Protein AF-A0A1B1UCB7-F1 (afdb_monomer)

Solvent-accessible surface area (backbone atoms only — not comparable to full-atom values): 8114 Å² total; per-residue (Å²): 142,80,85,85,82,76,78,80,78,78,75,74,74,73,82,76,70,75,75,66,99,58,86,84,46,77,68,60,74,72,51,47,63,68,54,49,53,50,53,39,54,54,37,26,46,51,32,17,47,42,52,49,41,71,72,73,43,76,56,90,93,50,63,65,91,82,49,59,92,55,42,71,58,52,34,54,53,31,50,53,49,32,51,54,48,29,50,50,20,55,76,70,70,36,86,68,61,61,54,69,66,48,20,53,53,43,30,52,54,50,58,62,69,69,54,75,78,80,79,78,78,86,83,79,80,79,80,80,128

Radius of gyration: 27.38 Å; Cα contacts (8 Å, |Δi|>4): 77; chains: 1; bounding box: 122×42×38 Å

Nearest PDB structures (foldseek):
  4bne-assembly1_B  TM=4.075E-01  e=9.641E+00  Gallus gallus
  2x3v-assembly2_C  TM=2.724E-01  e=6.576E+00  Mus musculus

Organism: NCBI:txid1274631

Mean predicted aligned error: 14.45 Å

Foldseek 3Di:
DDDDPDDDDPPPDPPPDPPQPDDQDPVLVPDDLVNLVVQLLVLLLLLLVLVLCVVPPDDPPHDCPPVPPCSVVSNVVSLVVNVVSQSSCVVVVHPGDDSPVSSVVSNVVVVVVPDDDDDDDDDPPPDDD

Structure (mmCIF, N/CA/C/O backbone):
data_AF-A0A1B1UCB7-F1
#
_entry.id   AF-A0A1B1UCB7-F1
#
loop_
_atom_site.group_PDB
_atom_site.id
_atom_site.type_symbol
_atom_site.label_atom_id
_atom_site.label_alt_id
_atom_site.label_comp_id
_atom_site.label_asym_id
_atom_site.label_entity_id
_atom_site.label_seq_id
_atom_site.pdbx_PDB_ins_code
_atom_site.Cartn_x
_atom_site.Cartn_y
_atom_site.Cartn_z
_atom_site.occupancy
_atom_site.B_iso_or_equiv
_atom_site.auth_seq_id
_atom_site.auth_comp_id
_atom_site.auth_asym_id
_atom_site.auth_atom_id
_atom_site.pdbx_PDB_model_num
ATOM 1 N N . MET A 1 1 ? 68.707 -14.192 -18.225 1.00 39.16 1 MET A N 1
ATOM 2 C CA . MET A 1 1 ? 67.456 -14.695 -18.828 1.00 39.16 1 MET A CA 1
ATOM 3 C C . MET A 1 1 ? 66.340 -14.311 -17.869 1.00 39.16 1 MET A C 1
ATOM 5 O O . MET A 1 1 ? 66.199 -14.945 -16.836 1.00 39.16 1 MET A O 1
ATOM 9 N N . ALA A 1 2 ? 65.704 -13.164 -18.107 1.00 37.06 2 ALA A N 1
ATOM 10 C CA . ALA A 1 2 ? 64.751 -12.543 -17.188 1.00 37.06 2 ALA A CA 1
ATOM 11 C C . ALA A 1 2 ? 63.426 -12.323 -17.923 1.00 37.06 2 ALA A C 1
ATOM 13 O O . ALA A 1 2 ? 63.419 -11.866 -19.065 1.00 37.06 2 ALA A O 1
ATOM 14 N N . CYS A 1 3 ? 62.347 -12.746 -17.269 1.00 39.53 3 CYS A N 1
ATOM 15 C CA . CYS A 1 3 ? 60.990 -12.843 -17.783 1.00 39.53 3 CYS A CA 1
ATOM 16 C C . CYS A 1 3 ? 60.401 -11.493 -18.213 1.0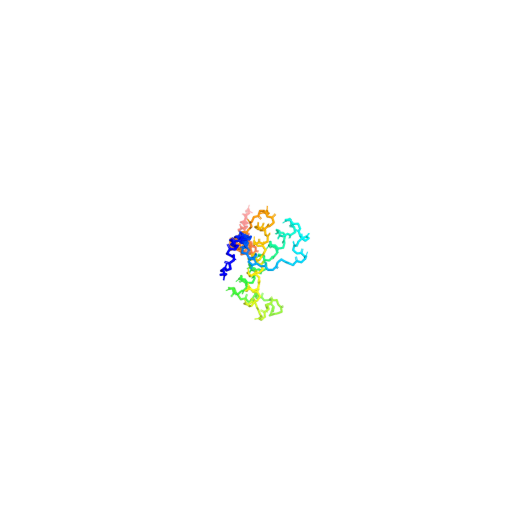0 39.53 3 CYS A C 1
ATOM 18 O O . CYS A 1 3 ? 60.578 -10.476 -17.546 1.00 39.53 3 CYS A O 1
ATOM 20 N N . ALA A 1 4 ? 59.644 -11.530 -19.309 1.00 47.06 4 ALA A N 1
ATOM 21 C CA . ALA A 1 4 ? 58.820 -10.437 -19.796 1.00 47.06 4 ALA A CA 1
ATOM 22 C C . ALA A 1 4 ? 57.688 -10.119 -18.802 1.00 47.06 4 ALA A C 1
ATOM 24 O O . ALA A 1 4 ? 56.834 -10.963 -18.535 1.00 47.06 4 ALA A O 1
ATOM 25 N N . LEU A 1 5 ? 57.659 -8.889 -18.288 1.00 46.66 5 LEU A N 1
ATOM 26 C CA . LEU A 1 5 ? 56.489 -8.318 -17.622 1.00 46.66 5 LEU A CA 1
ATOM 27 C C . LEU A 1 5 ? 55.590 -7.702 -18.700 1.00 46.66 5 LEU A C 1
ATOM 29 O O . LEU A 1 5 ? 55.726 -6.531 -19.051 1.00 46.66 5 LEU A O 1
ATOM 33 N N . ALA A 1 6 ? 54.699 -8.520 -19.2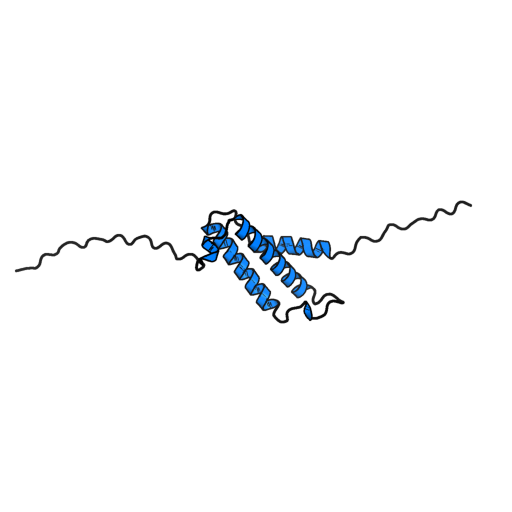60 1.00 51.75 6 ALA A N 1
ATOM 34 C CA . ALA A 1 6 ? 53.561 -8.025 -20.023 1.00 51.75 6 ALA A CA 1
ATOM 35 C C . ALA A 1 6 ? 52.642 -7.260 -19.060 1.00 51.75 6 ALA A C 1
ATOM 37 O O . ALA A 1 6 ? 52.180 -7.809 -18.060 1.00 51.75 6 ALA A O 1
ATOM 38 N N . GLY A 1 7 ? 52.445 -5.971 -19.341 1.00 46.66 7 GLY A N 1
ATOM 39 C CA . GLY A 1 7 ? 51.625 -5.072 -18.539 1.00 46.66 7 GLY A CA 1
ATOM 40 C C . GLY A 1 7 ? 50.196 -5.588 -18.382 1.00 46.66 7 GLY A C 1
ATOM 41 O O . GLY A 1 7 ? 49.564 -6.020 -19.346 1.00 46.66 7 GLY A O 1
ATOM 42 N N . CYS A 1 8 ? 49.701 -5.539 -17.148 1.00 49.47 8 CYS A N 1
ATOM 43 C CA . CYS A 1 8 ? 48.334 -5.881 -16.800 1.00 49.47 8 CYS A CA 1
ATOM 44 C C . CYS A 1 8 ? 47.355 -4.997 -17.583 1.00 49.47 8 CYS A C 1
ATOM 46 O O . CYS A 1 8 ? 47.327 -3.780 -17.408 1.00 49.47 8 CYS A O 1
ATOM 48 N N . VAL A 1 9 ? 46.524 -5.624 -18.414 1.00 47.62 9 VAL A N 1
ATOM 49 C CA . VAL A 1 9 ? 45.287 -5.022 -18.908 1.00 47.62 9 VAL A CA 1
ATOM 50 C C . VAL A 1 9 ? 44.413 -4.756 -17.686 1.00 47.62 9 VAL A C 1
ATOM 52 O O . VAL A 1 9 ? 43.948 -5.689 -17.030 1.00 47.62 9 VAL A O 1
ATOM 55 N N . THR A 1 10 ? 44.211 -3.486 -17.350 1.00 44.91 10 THR A N 1
ATOM 56 C CA . THR A 1 10 ? 43.148 -3.073 -16.441 1.00 44.91 10 THR A CA 1
ATOM 57 C C . THR A 1 10 ? 41.824 -3.359 -17.137 1.00 44.91 10 THR A C 1
ATOM 59 O O . THR A 1 10 ? 41.324 -2.555 -17.921 1.00 44.91 10 THR A O 1
ATOM 62 N N . TYR A 1 11 ? 41.251 -4.533 -16.873 1.00 46.81 11 TYR A N 1
ATOM 63 C CA . TYR A 1 11 ? 39.823 -4.729 -17.068 1.00 46.81 11 TYR A CA 1
ATOM 64 C C . TYR A 1 11 ? 39.131 -3.697 -16.180 1.00 46.81 11 TYR A C 1
ATOM 66 O O . TYR A 1 11 ? 39.153 -3.804 -14.955 1.00 46.81 11 TYR A O 1
ATOM 74 N N . ALA A 1 12 ? 38.588 -2.653 -16.803 1.00 47.66 12 ALA A N 1
ATOM 75 C CA . ALA A 1 12 ? 37.617 -1.797 -16.155 1.00 47.66 12 ALA A CA 1
ATOM 76 C C . ALA A 1 12 ? 36.480 -2.714 -15.704 1.00 47.66 12 ALA A C 1
ATOM 78 O O . ALA A 1 12 ? 35.782 -3.293 -16.539 1.00 47.66 12 ALA A O 1
ATOM 79 N N . SER A 1 13 ? 36.348 -2.911 -14.393 1.00 46.00 13 SER A N 1
ATOM 80 C CA . SER A 1 13 ? 35.167 -3.544 -13.826 1.00 46.00 13 SER A CA 1
ATOM 81 C C . SER A 1 13 ? 33.952 -2.824 -14.412 1.00 46.00 13 SER A C 1
ATOM 83 O O . SER A 1 13 ? 33.896 -1.592 -14.302 1.00 46.00 13 SER A O 1
ATOM 85 N N . PRO A 1 14 ? 32.993 -3.521 -15.049 1.00 49.19 14 PRO A N 1
ATOM 86 C CA . PRO A 1 14 ? 31.715 -2.890 -15.305 1.00 49.19 14 PRO A CA 1
ATOM 87 C C . PRO A 1 14 ? 31.196 -2.418 -13.950 1.00 49.19 14 PRO A C 1
ATOM 89 O O . PRO A 1 14 ? 31.312 -3.131 -12.950 1.00 49.19 14 PRO A O 1
ATOM 92 N N . ILE A 1 15 ? 30.714 -1.181 -13.913 1.00 49.19 15 ILE A N 1
ATOM 93 C CA . ILE A 1 15 ? 29.995 -0.619 -12.777 1.00 49.19 15 ILE A CA 1
ATOM 94 C C . ILE A 1 15 ? 28.899 -1.637 -12.454 1.00 49.19 15 ILE A C 1
ATOM 96 O O . ILE A 1 15 ? 27.948 -1.784 -13.217 1.00 49.19 15 ILE A O 1
ATOM 100 N N . ILE A 1 16 ? 29.096 -2.418 -11.390 1.00 48.47 16 ILE A N 1
ATOM 101 C CA . ILE A 1 16 ? 28.069 -3.305 -10.861 1.00 48.47 16 ILE A CA 1
ATOM 102 C C . ILE A 1 16 ? 27.046 -2.342 -10.283 1.00 48.47 16 ILE A C 1
ATOM 104 O O . ILE A 1 16 ? 27.235 -1.803 -9.192 1.00 48.47 16 ILE A O 1
ATOM 108 N N . GLU A 1 17 ? 26.022 -2.046 -11.080 1.00 56.22 17 GLU A N 1
ATOM 109 C CA . GLU A 1 17 ? 24.805 -1.419 -10.594 1.00 56.22 17 GLU A CA 1
ATOM 110 C C . GLU A 1 17 ? 24.395 -2.194 -9.336 1.00 56.22 17 GLU A C 1
ATOM 112 O O . GLU A 1 17 ? 24.388 -3.434 -9.371 1.00 56.22 17 GLU A O 1
ATOM 117 N N . PRO A 1 18 ? 24.158 -1.517 -8.196 1.00 57.75 18 PRO A N 1
ATOM 118 C CA . PRO A 1 18 ? 23.715 -2.220 -7.007 1.00 57.75 18 PRO A CA 1
ATOM 119 C C . PRO A 1 18 ? 22.486 -3.043 -7.404 1.00 57.75 18 PRO A C 1
ATOM 121 O O . PRO A 1 18 ? 21.618 -2.513 -8.107 1.00 57.75 18 PRO A O 1
ATOM 124 N N . PRO A 1 19 ? 22.423 -4.333 -7.022 1.00 55.44 19 PRO A N 1
ATOM 125 C CA . PRO A 1 19 ? 21.268 -5.150 -7.348 1.00 55.44 19 PRO A CA 1
ATOM 126 C C . PRO A 1 19 ? 20.016 -4.390 -6.904 1.00 55.44 19 PRO A C 1
ATOM 128 O O . PRO A 1 19 ? 20.045 -3.771 -5.830 1.00 55.44 19 PRO A O 1
ATOM 131 N N . PRO A 1 20 ? 18.952 -4.375 -7.727 1.00 54.47 20 PRO A N 1
ATOM 132 C CA . PRO A 1 20 ? 17.738 -3.666 -7.370 1.00 54.47 20 PRO A CA 1
ATOM 133 C C . PRO A 1 20 ? 17.314 -4.111 -5.963 1.00 54.47 20 PRO A C 1
ATOM 135 O O . PRO A 1 20 ? 17.460 -5.291 -5.626 1.00 54.47 20 PRO A O 1
ATOM 138 N N . PRO A 1 21 ? 16.815 -3.191 -5.119 1.00 60.84 21 PRO A N 1
ATOM 139 C CA . PRO A 1 21 ? 16.503 -3.476 -3.716 1.00 60.84 21 PRO A CA 1
ATOM 140 C C . PRO A 1 21 ? 15.445 -4.581 -3.531 1.00 60.84 21 PRO A C 1
ATOM 142 O O . PRO A 1 21 ? 15.209 -5.030 -2.411 1.00 60.84 21 PRO A O 1
ATOM 145 N N . TYR A 1 22 ? 14.841 -5.057 -4.623 1.00 56.38 22 TYR A N 1
ATOM 146 C CA . TYR A 1 22 ? 13.949 -6.202 -4.680 1.00 56.38 22 TYR A CA 1
ATOM 147 C C . TYR A 1 22 ? 14.300 -7.101 -5.880 1.00 56.38 22 TYR A C 1
ATOM 149 O O . TYR A 1 22 ? 14.708 -6.633 -6.945 1.00 56.38 22 TYR A O 1
ATOM 157 N N . ALA A 1 23 ? 14.125 -8.414 -5.711 1.00 62.91 23 ALA A N 1
ATOM 158 C CA . ALA A 1 23 ? 14.241 -9.367 -6.809 1.00 62.91 23 ALA A CA 1
ATOM 159 C C . ALA A 1 23 ? 13.064 -9.157 -7.770 1.00 62.91 23 ALA A C 1
ATOM 161 O O . ALA A 1 23 ? 11.923 -9.445 -7.414 1.00 62.91 23 ALA A O 1
ATOM 162 N N . VAL A 1 24 ? 13.344 -8.639 -8.967 1.00 67.31 24 VAL A N 1
ATOM 163 C CA . VAL A 1 24 ? 12.343 -8.486 -10.027 1.00 67.31 24 VAL A CA 1
ATOM 164 C C . VAL A 1 24 ? 11.863 -9.880 -10.428 1.00 67.31 24 VAL A C 1
ATOM 166 O O . VAL A 1 24 ? 12.655 -10.717 -10.862 1.00 67.31 24 VAL A O 1
ATOM 169 N N . LEU A 1 25 ? 10.572 -10.153 -10.251 1.00 75.62 25 LEU A N 1
ATOM 170 C CA . LEU A 1 25 ? 9.965 -11.400 -10.700 1.00 75.62 25 LEU A CA 1
ATOM 171 C C . LEU A 1 25 ? 9.493 -11.259 -12.158 1.00 75.62 25 LEU A C 1
ATOM 173 O O . LEU A 1 25 ? 9.140 -10.159 -12.583 1.00 75.62 25 LEU A O 1
ATOM 177 N N . PRO A 1 26 ? 9.359 -12.361 -12.921 1.00 76.62 26 PRO A N 1
ATOM 178 C CA . PRO A 1 26 ? 8.835 -12.306 -14.293 1.00 76.62 26 PRO A CA 1
ATOM 179 C C . PRO A 1 26 ? 7.451 -11.641 -14.396 1.00 76.62 26 PRO A C 1
ATOM 181 O O . PRO A 1 26 ? 7.115 -10.998 -15.390 1.00 76.62 26 PRO A O 1
ATOM 184 N N . VAL A 1 27 ? 6.635 -11.760 -13.342 1.00 76.94 27 VAL A N 1
ATOM 185 C CA . VAL A 1 27 ? 5.340 -11.069 -13.262 1.00 76.94 27 VAL A CA 1
ATOM 186 C C . VAL A 1 27 ? 5.515 -9.550 -13.218 1.00 76.9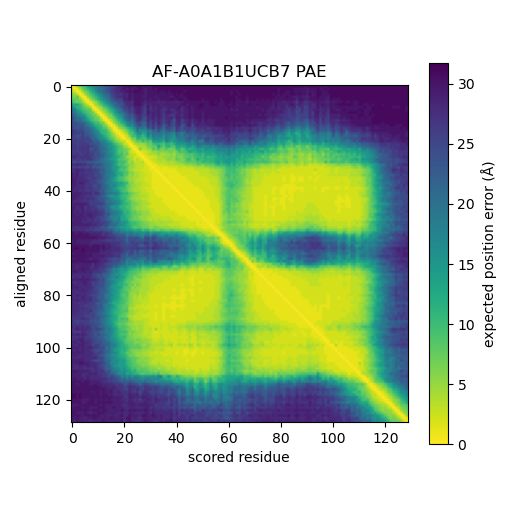4 27 VAL A C 1
ATOM 188 O O . VAL A 1 27 ? 4.773 -8.833 -13.892 1.00 76.94 27 VAL A O 1
ATOM 191 N N . ASP A 1 28 ? 6.533 -9.064 -12.507 1.00 78.25 28 ASP A N 1
ATOM 192 C CA . ASP A 1 28 ? 6.810 -7.642 -12.355 1.00 78.25 28 ASP A CA 1
ATOM 193 C C . ASP A 1 28 ? 7.231 -7.037 -13.685 1.00 78.25 28 ASP A C 1
ATOM 195 O O . ASP A 1 28 ? 6.790 -5.937 -13.997 1.00 78.25 28 ASP A O 1
ATOM 199 N N . GLU A 1 29 ? 7.994 -7.761 -14.511 1.00 79.00 29 GLU A N 1
ATOM 200 C CA . GLU A 1 29 ? 8.392 -7.337 -15.861 1.00 79.00 29 GLU A CA 1
ATOM 201 C C . GLU A 1 29 ? 7.180 -7.115 -16.773 1.00 79.00 29 GLU A C 1
ATOM 203 O O . GLU A 1 29 ? 7.104 -6.103 -17.473 1.00 79.00 29 GLU A O 1
ATOM 208 N N . SER A 1 30 ? 6.182 -7.997 -16.692 1.00 85.38 30 SER A N 1
ATOM 209 C CA . SER A 1 30 ? 4.960 -7.920 -17.502 1.00 8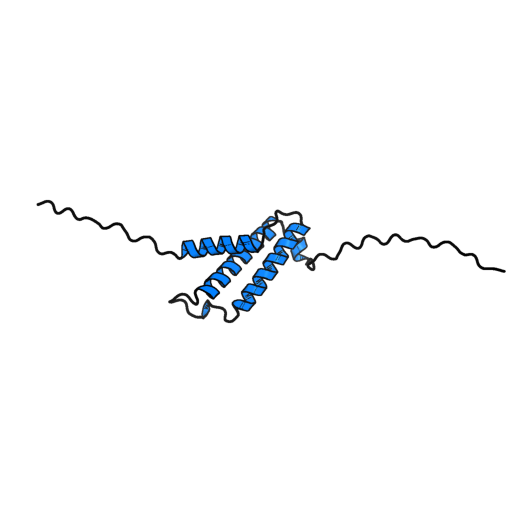5.38 30 SER A CA 1
ATOM 210 C C . SER A 1 30 ? 3.932 -6.883 -17.016 1.00 85.38 30 SER A C 1
ATOM 212 O O . SER A 1 30 ? 3.035 -6.497 -17.768 1.00 85.38 30 SER A O 1
ATOM 214 N N . MET A 1 31 ? 4.042 -6.394 -15.774 1.00 87.56 31 MET A N 1
ATOM 215 C CA . MET A 1 31 ? 3.080 -5.432 -15.224 1.00 87.56 31 MET A CA 1
ATOM 216 C C . MET A 1 31 ? 3.205 -4.036 -15.855 1.00 87.56 31 MET A C 1
ATOM 218 O O . MET A 1 31 ? 4.272 -3.422 -15.868 1.00 87.56 31 MET A O 1
ATOM 222 N N . SER A 1 32 ? 2.085 -3.471 -16.308 1.00 93.62 32 SER A N 1
ATOM 223 C CA . SER A 1 32 ? 2.021 -2.070 -16.748 1.00 93.62 32 SER A CA 1
ATOM 224 C C . SER A 1 32 ? 2.037 -1.098 -15.560 1.00 93.62 32 SER A C 1
ATOM 226 O O . SER A 1 32 ? 1.599 -1.452 -14.464 1.00 93.62 32 SER A O 1
ATOM 228 N N . CYS A 1 33 ? 2.448 0.161 -15.773 1.00 93.44 33 CYS A N 1
ATOM 229 C CA . CYS A 1 33 ? 2.383 1.200 -14.732 1.00 93.44 33 CYS A CA 1
ATOM 230 C C . CYS A 1 33 ? 0.976 1.349 -14.128 1.00 93.44 33 CYS A C 1
ATOM 232 O O . CYS A 1 33 ? 0.834 1.526 -12.919 1.00 93.44 33 CYS A O 1
ATOM 234 N N . ASN A 1 34 ? -0.071 1.206 -14.947 1.00 94.75 34 ASN A N 1
ATOM 235 C CA . ASN A 1 34 ? -1.457 1.221 -14.477 1.00 94.75 34 ASN A CA 1
ATOM 236 C C . ASN A 1 34 ? -1.770 0.024 -13.571 1.00 94.75 34 ASN A C 1
ATOM 238 O O . ASN A 1 34 ? -2.433 0.191 -12.548 1.00 94.75 34 ASN A O 1
ATOM 242 N N . GLY A 1 35 ? -1.270 -1.166 -13.916 1.00 93.00 35 GLY A N 1
ATOM 243 C CA . GLY A 1 35 ? -1.390 -2.357 -13.077 1.00 93.00 35 GLY A CA 1
ATOM 244 C C . GLY A 1 35 ? -0.696 -2.175 -11.729 1.00 93.00 35 GLY A C 1
ATOM 245 O O . GLY A 1 35 ? -1.279 -2.477 -10.691 1.00 93.00 35 GLY A O 1
ATOM 246 N N . ILE A 1 36 ? 0.512 -1.607 -11.727 1.00 92.88 36 ILE A N 1
ATOM 247 C CA . ILE A 1 36 ? 1.284 -1.367 -10.498 1.00 92.88 36 ILE A CA 1
ATOM 248 C C . ILE A 1 36 ? 0.569 -0.344 -9.615 1.00 92.88 36 ILE A C 1
ATOM 250 O O . ILE A 1 36 ? 0.373 -0.586 -8.426 1.00 92.88 36 ILE A O 1
ATOM 254 N N . ALA A 1 37 ? 0.094 0.762 -10.195 1.00 94.44 37 ALA A N 1
ATOM 255 C CA . ALA A 1 37 ? -0.682 1.768 -9.474 1.00 94.44 37 ALA A CA 1
ATOM 256 C C . ALA A 1 37 ? -1.996 1.202 -8.902 1.00 94.44 37 ALA A C 1
ATOM 258 O O . ALA A 1 37 ? -2.386 1.544 -7.784 1.00 94.44 37 ALA A O 1
ATOM 259 N N . ALA A 1 38 ? -2.680 0.316 -9.632 1.00 93.88 38 ALA A N 1
ATOM 260 C CA . ALA A 1 38 ? -3.884 -0.351 -9.141 1.00 93.88 38 ALA A CA 1
ATOM 261 C C . ALA A 1 38 ? -3.577 -1.284 -7.956 1.00 93.88 38 ALA A C 1
ATOM 263 O O . ALA A 1 38 ? -4.246 -1.194 -6.922 1.00 93.88 38 ALA A O 1
ATOM 264 N N . SER A 1 39 ? -2.536 -2.116 -8.066 1.00 92.56 39 SER A N 1
ATOM 265 C CA . SER A 1 39 ? -2.077 -2.993 -6.980 1.00 92.56 39 SER A CA 1
ATOM 266 C C . SER A 1 39 ? -1.638 -2.202 -5.749 1.00 92.56 39 SER A C 1
ATOM 268 O O . SER A 1 39 ? -1.949 -2.589 -4.620 1.00 92.56 39 SER A O 1
ATOM 270 N N . PHE A 1 40 ? -0.981 -1.059 -5.951 1.00 95.44 40 PHE A N 1
ATOM 271 C CA . PHE A 1 40 ? -0.577 -0.165 -4.871 1.00 95.44 40 PHE A CA 1
ATOM 272 C C . PHE A 1 40 ? -1.797 0.379 -4.123 1.00 95.44 40 PHE A C 1
ATOM 274 O O . PHE A 1 40 ? -1.901 0.221 -2.910 1.00 95.44 40 PHE A O 1
ATOM 281 N N . ARG A 1 41 ? -2.781 0.942 -4.837 1.00 94.31 41 ARG A N 1
ATOM 282 C CA . ARG A 1 41 ? -4.016 1.475 -4.225 1.00 94.31 41 ARG A CA 1
ATOM 283 C C . ARG A 1 41 ? -4.812 0.400 -3.487 1.00 94.31 41 ARG A C 1
ATOM 285 O O . ARG A 1 41 ? -5.387 0.674 -2.436 1.00 94.31 41 ARG A O 1
ATOM 292 N N . TYR A 1 42 ? -4.853 -0.819 -4.024 1.00 93.12 42 TYR A N 1
ATOM 293 C CA . TYR A 1 42 ? -5.486 -1.952 -3.353 1.00 93.12 42 TYR A CA 1
ATOM 294 C C . TYR A 1 42 ? -4.794 -2.282 -2.022 1.00 93.12 42 TYR A C 1
ATOM 296 O O . TYR A 1 42 ? -5.460 -2.407 -0.993 1.00 93.12 42 TYR A O 1
ATOM 304 N N . SER A 1 43 ? -3.462 -2.358 -2.037 1.00 92.31 43 SER A N 1
ATOM 305 C CA . SER A 1 43 ? -2.648 -2.643 -0.849 1.00 92.31 43 SER A CA 1
ATOM 306 C C . SER A 1 43 ? -2.774 -1.519 0.189 1.00 92.31 43 SER A C 1
ATOM 308 O O . SER A 1 43 ? -2.994 -1.785 1.368 1.00 92.31 43 SER A O 1
ATOM 310 N N . ALA A 1 44 ? -2.790 -0.254 -0.249 1.00 93.88 44 ALA A N 1
ATOM 311 C CA . ALA A 1 44 ? -2.968 0.911 0.620 1.00 93.88 44 ALA A CA 1
ATOM 312 C C . ALA A 1 44 ? -4.324 0.891 1.341 1.00 93.88 44 ALA A C 1
ATOM 314 O O . ALA A 1 44 ? -4.387 1.088 2.553 1.00 93.88 44 ALA A O 1
ATOM 315 N N . ARG A 1 45 ? -5.409 0.556 0.630 1.00 90.50 45 ARG A N 1
ATOM 316 C CA . ARG A 1 45 ? -6.741 0.361 1.230 1.00 90.50 45 ARG A CA 1
ATOM 317 C C . ARG A 1 45 ? -6.762 -0.755 2.260 1.00 90.50 45 ARG A C 1
ATOM 319 O O . ARG A 1 45 ? -7.425 -0.633 3.289 1.00 90.50 45 ARG A O 1
ATOM 326 N N . ARG A 1 46 ? -6.075 -1.862 1.973 1.00 89.88 46 ARG A N 1
ATOM 327 C CA . ARG A 1 46 ? -6.002 -3.013 2.875 1.00 89.88 46 ARG A CA 1
ATOM 328 C C . ARG A 1 46 ? -5.209 -2.673 4.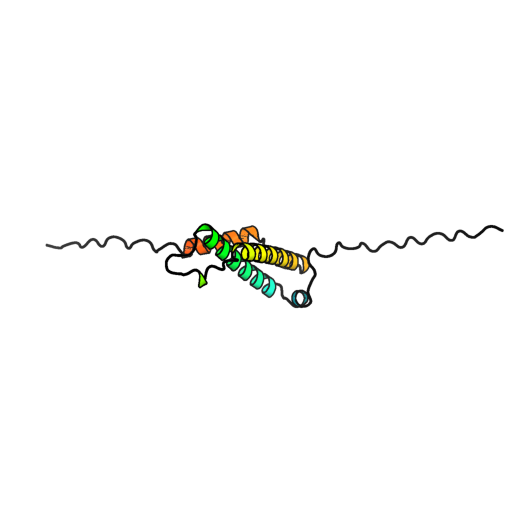135 1.00 89.88 46 ARG A C 1
ATOM 330 O O . ARG A 1 46 ? -5.694 -2.961 5.226 1.00 89.88 46 ARG A O 1
ATOM 337 N N . ALA A 1 47 ? -4.068 -2.001 3.997 1.00 91.19 47 ALA A N 1
ATOM 338 C CA . ALA A 1 47 ? -3.273 -1.498 5.114 1.00 91.19 47 ALA A CA 1
ATOM 339 C C . ALA A 1 47 ? -4.061 -0.490 5.966 1.00 91.19 47 ALA A C 1
ATOM 341 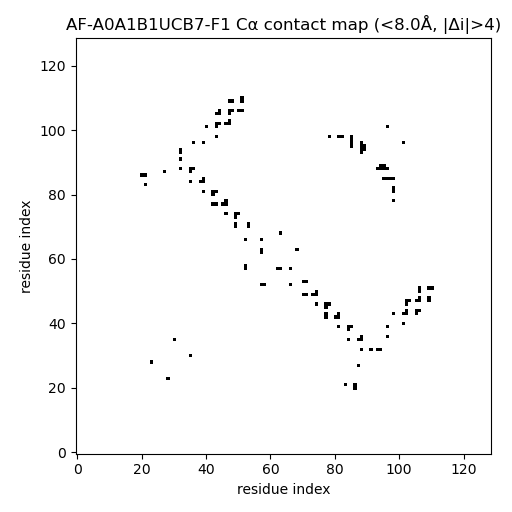O O . ALA A 1 47 ? -4.178 -0.682 7.171 1.00 91.19 47 ALA A O 1
ATOM 342 N N . ALA A 1 48 ? -4.691 0.513 5.346 1.00 90.50 48 ALA A N 1
ATOM 34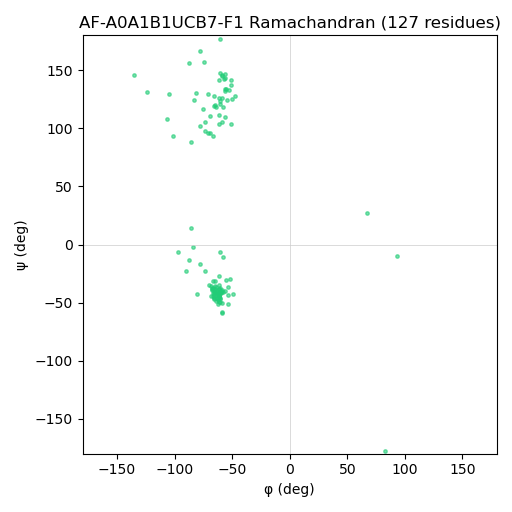3 C CA . ALA A 1 48 ? -5.509 1.513 6.037 1.00 90.50 48 ALA A CA 1
ATOM 344 C C . ALA A 1 48 ? -6.661 0.879 6.822 1.00 90.50 48 ALA A C 1
ATOM 346 O O . ALA A 1 48 ? -6.947 1.256 7.958 1.00 90.50 48 ALA A O 1
ATOM 347 N N . ARG A 1 49 ? -7.300 -0.134 6.225 1.00 86.44 49 ARG A N 1
ATOM 348 C CA . ARG A 1 49 ? -8.310 -0.942 6.894 1.00 86.44 49 ARG A CA 1
ATOM 349 C C . ARG A 1 49 ? -7.705 -1.609 8.128 1.00 86.44 49 ARG A C 1
ATOM 351 O O . ARG A 1 49 ? -8.198 -1.369 9.221 1.00 86.44 49 ARG A O 1
ATOM 358 N N . LEU A 1 50 ? -6.647 -2.403 7.970 1.00 87.56 50 LEU A N 1
ATOM 359 C CA . LEU A 1 50 ? -5.989 -3.100 9.082 1.00 87.56 50 LEU A CA 1
ATOM 360 C C . LEU A 1 50 ? -5.583 -2.137 10.210 1.00 87.56 50 LEU A C 1
ATOM 362 O O . LEU A 1 50 ? -5.860 -2.436 11.366 1.00 87.56 50 LEU A O 1
ATOM 366 N N . GLU A 1 51 ? -5.015 -0.969 9.892 1.00 88.00 51 GLU A N 1
ATOM 367 C CA . GLU A 1 51 ? -4.679 0.064 10.884 1.00 88.00 51 GLU A CA 1
ATOM 368 C C . GLU A 1 51 ? -5.901 0.577 11.643 1.00 88.00 51 GLU A C 1
ATOM 370 O O . GLU A 1 51 ? -5.875 0.663 12.869 1.00 88.00 51 GLU A O 1
ATOM 375 N N . TYR A 1 52 ? -6.980 0.894 10.926 1.00 83.81 52 TYR A N 1
ATOM 376 C CA . TYR A 1 52 ? -8.215 1.369 11.535 1.00 83.81 52 TYR A CA 1
ATOM 377 C C . TYR A 1 52 ? -8.805 0.334 12.500 1.00 83.81 52 TYR A C 1
ATOM 379 O O . TYR A 1 52 ? -9.143 0.670 13.633 1.00 83.81 52 TYR A O 1
ATOM 387 N N . TRP A 1 53 ? -8.876 -0.937 12.099 1.00 78.06 53 TRP A N 1
ATOM 388 C CA . TRP A 1 53 ? -9.409 -1.997 12.964 1.00 78.06 53 TRP A CA 1
ATOM 389 C C . TRP A 1 53 ? -8.498 -2.320 14.144 1.00 78.06 53 TRP A C 1
ATOM 391 O O . TRP A 1 53 ? -9.004 -2.608 15.222 1.00 78.06 53 TRP A O 1
ATOM 401 N N . LEU A 1 54 ? -7.175 -2.256 13.972 1.00 83.12 54 LEU A N 1
ATOM 402 C CA . LEU A 1 54 ? -6.232 -2.406 15.084 1.00 83.12 54 LEU A CA 1
ATOM 403 C C . LEU A 1 54 ? -6.369 -1.262 16.101 1.00 83.12 54 LEU A C 1
ATOM 405 O O . LEU A 1 54 ? -6.152 -1.483 17.288 1.00 83.12 54 LEU A O 1
ATOM 409 N N . ALA A 1 55 ? -6.746 -0.060 15.653 1.00 83.75 55 ALA A N 1
ATOM 410 C CA . ALA A 1 55 ? -6.962 1.095 16.521 1.00 83.75 55 ALA A CA 1
ATOM 411 C C . ALA A 1 55 ? -8.335 1.090 17.221 1.00 83.75 55 ALA A C 1
ATOM 413 O O . ALA A 1 55 ? -8.421 1.428 18.398 1.00 83.75 55 ALA A O 1
ATOM 414 N N . VAL A 1 56 ? -9.408 0.735 16.507 1.00 77.81 56 VAL A N 1
ATOM 415 C CA . VAL A 1 56 ? -10.797 0.794 17.009 1.00 77.81 56 VAL A CA 1
ATOM 416 C C . VAL A 1 56 ? -11.236 -0.513 17.680 1.00 77.81 56 VAL A C 1
ATOM 418 O O . VAL A 1 56 ? -12.138 -0.509 18.516 1.00 77.81 56 VAL A O 1
ATOM 421 N N . GLY A 1 57 ? -10.591 -1.631 17.348 1.00 69.56 57 GLY A N 1
ATOM 422 C CA . GLY A 1 57 ? -11.037 -2.972 17.712 1.00 69.56 57 GLY A CA 1
ATOM 423 C C . GLY A 1 57 ? -12.112 -3.516 16.757 1.00 69.56 57 GLY A C 1
ATOM 424 O O . GLY A 1 57 ? -12.461 -2.876 15.759 1.00 69.56 57 GLY A O 1
ATOM 425 N N . PRO A 1 58 ? -12.639 -4.727 17.012 1.00 64.56 58 PRO A N 1
ATOM 426 C CA . PRO A 1 58 ? -13.719 -5.295 16.209 1.00 64.56 58 PRO A CA 1
ATOM 427 C C . PRO A 1 58 ? -14.977 -4.411 16.297 1.00 64.56 58 PRO A C 1
ATOM 429 O O . PRO A 1 58 ? -15.459 -4.116 17.389 1.00 64.56 58 PRO A O 1
ATOM 432 N N . LEU A 1 59 ? -15.519 -3.984 15.149 1.00 58.91 59 LEU A N 1
ATOM 433 C CA . LEU A 1 59 ? -16.796 -3.258 15.081 1.00 58.91 59 LEU A CA 1
ATOM 434 C C . LEU A 1 59 ? -17.900 -4.085 15.751 1.00 58.91 59 LEU A C 1
ATOM 436 O O . LEU A 1 59 ? -18.073 -5.266 15.446 1.00 58.91 59 LEU A O 1
ATOM 440 N N . ALA A 1 60 ? -18.686 -3.443 16.617 1.00 52.69 60 ALA A N 1
ATOM 441 C CA . ALA A 1 60 ? -19.828 -4.074 17.267 1.00 52.69 60 ALA A CA 1
ATOM 442 C C . ALA A 1 60 ? -20.780 -4.682 16.216 1.00 52.69 60 ALA A C 1
ATOM 444 O O . ALA A 1 60 ? -21.228 -3.996 15.298 1.00 52.69 60 ALA A O 1
ATOM 445 N N . GLY A 1 61 ? -21.059 -5.983 16.337 1.00 56.19 61 GLY A N 1
ATOM 446 C CA . GLY A 1 61 ? -21.916 -6.736 15.411 1.00 56.19 61 GLY A CA 1
ATOM 447 C C . GLY A 1 61 ? -21.186 -7.445 14.263 1.00 56.19 61 GLY A C 1
ATOM 448 O O . GLY A 1 61 ? -21.787 -8.287 13.602 1.00 56.19 61 GLY A O 1
ATOM 449 N N . TYR A 1 62 ? -19.894 -7.184 14.055 1.00 53.03 62 TYR A N 1
ATOM 450 C CA . TYR A 1 62 ? -19.044 -7.976 13.167 1.00 53.03 62 TYR A CA 1
ATOM 451 C C . TYR A 1 62 ? -18.108 -8.821 14.035 1.00 53.03 62 TYR A C 1
ATOM 453 O O . TYR A 1 62 ? -17.216 -8.294 14.692 1.00 53.03 62 TYR A O 1
ATOM 461 N N . GLY A 1 63 ? -18.344 -10.135 14.086 1.00 51.78 63 GLY A N 1
ATOM 462 C CA . GLY A 1 63 ? -17.524 -11.055 14.877 1.00 51.78 63 GLY A CA 1
ATOM 463 C C . GLY A 1 63 ? -16.048 -11.082 14.454 1.00 51.78 63 GLY A C 1
ATOM 464 O O . GLY A 1 63 ? -15.644 -10.482 13.453 1.00 51.78 63 GLY A O 1
ATOM 465 N N . TYR A 1 64 ? -15.243 -11.859 15.186 1.00 52.34 64 TYR A N 1
ATOM 466 C CA . TYR A 1 64 ? -13.823 -12.089 14.882 1.00 52.34 64 TYR A CA 1
ATOM 467 C C . TYR A 1 64 ? -13.570 -12.680 13.482 1.00 52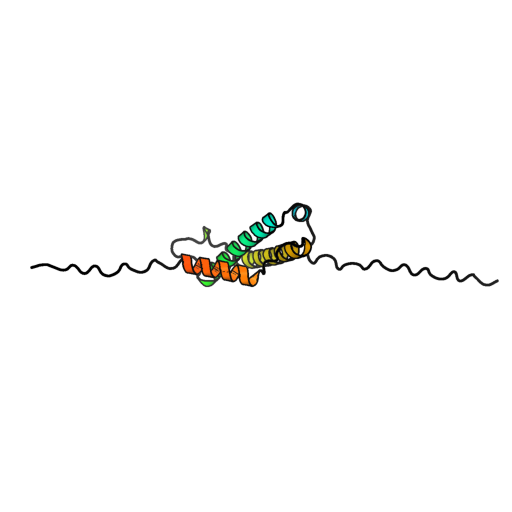.34 64 TYR A C 1
ATOM 469 O O . TYR A 1 64 ? -12.442 -12.668 13.014 1.00 52.34 64 TYR A O 1
ATOM 477 N N . GLU A 1 65 ? -14.598 -13.133 12.760 1.00 54.38 65 GLU A N 1
ATOM 478 C CA . GLU A 1 65 ? -14.472 -13.661 11.395 1.00 54.38 65 GLU A CA 1
ATOM 479 C C . GLU A 1 65 ? -13.926 -12.640 10.377 1.00 54.38 65 GLU A C 1
ATOM 481 O O . GLU A 1 65 ? -13.290 -13.026 9.399 1.00 54.38 65 GLU A O 1
ATOM 486 N N . ARG A 1 66 ? -14.125 -11.330 10.604 1.00 55.94 66 ARG A N 1
ATOM 487 C CA . ARG A 1 66 ? -13.499 -10.256 9.797 1.00 55.94 66 ARG A CA 1
ATOM 488 C C . ARG A 1 66 ? -12.239 -9.665 10.418 1.00 55.94 66 ARG A C 1
ATOM 490 O O . ARG A 1 66 ? -11.582 -8.852 9.767 1.00 55.94 66 ARG A O 1
ATOM 497 N N . TYR A 1 67 ? -11.910 -10.053 11.646 1.00 61.56 67 TYR A N 1
ATOM 498 C CA . TYR A 1 67 ? -10.706 -9.629 12.340 1.00 61.56 67 TYR A CA 1
ATOM 499 C C . TYR A 1 67 ? -9.686 -10.764 12.250 1.00 61.56 67 TYR A C 1
ATOM 501 O O . TYR A 1 67 ? -9.729 -11.687 13.064 1.00 61.56 67 TYR A O 1
ATOM 509 N N . PRO A 1 68 ? -8.781 -10.762 11.254 1.00 63.25 68 PRO A N 1
ATOM 510 C CA . PRO A 1 68 ? -7.766 -11.795 11.215 1.00 63.25 68 PRO A CA 1
ATOM 511 C C . PRO A 1 68 ? -6.964 -11.716 12.514 1.00 63.25 68 PRO A C 1
ATOM 513 O O . PRO A 1 68 ? -6.439 -10.658 12.849 1.00 63.25 68 PRO A O 1
ATOM 516 N N . LEU A 1 69 ? -6.858 -12.829 13.244 1.00 66.88 69 LEU A N 1
ATOM 517 C CA . LEU A 1 69 ? -5.986 -12.932 14.424 1.00 66.88 69 LEU A CA 1
ATOM 518 C C . LEU A 1 69 ? -4.551 -12.484 14.087 1.00 66.88 69 LEU A C 1
ATOM 520 O O . LEU A 1 69 ? -3.866 -11.881 14.907 1.00 66.88 69 LEU A O 1
ATOM 524 N N . ASP A 1 70 ? -4.161 -12.673 12.824 1.00 78.75 70 ASP A N 1
ATOM 525 C CA . ASP A 1 70 ? -2.885 -12.253 12.253 1.00 78.75 70 ASP A CA 1
ATOM 526 C C . ASP A 1 70 ? -2.866 -10.799 11.736 1.00 78.75 70 ASP A C 1
ATOM 528 O O . ASP A 1 70 ? -1.952 -10.435 10.998 1.00 78.75 70 ASP A O 1
ATOM 532 N N . ALA A 1 71 ? -3.844 -9.946 12.070 1.00 80.62 71 ALA A N 1
ATOM 533 C CA . ALA A 1 71 ? -3.932 -8.563 11.579 1.00 80.62 71 ALA A CA 1
ATOM 534 C C . ALA A 1 71 ? -2.622 -7.758 11.723 1.00 80.62 71 ALA A C 1
ATOM 536 O O . ALA A 1 71 ? -2.246 -7.098 10.750 1.00 80.62 71 ALA A O 1
ATOM 537 N N . PRO A 1 72 ? -1.871 -7.834 12.845 1.00 86.38 72 PRO A N 1
ATOM 538 C CA . PRO A 1 72 ? -0.583 -7.147 12.961 1.00 86.38 72 PRO A CA 1
ATOM 539 C C . PRO A 1 72 ? 0.447 -7.637 11.937 1.00 86.38 72 PRO A C 1
ATOM 541 O O . PRO A 1 72 ? 1.138 -6.835 11.311 1.00 86.38 72 PRO A O 1
ATOM 544 N N . LYS A 1 73 ? 0.521 -8.956 11.721 1.00 88.06 73 LYS A N 1
ATOM 545 C CA . LYS A 1 73 ? 1.419 -9.557 10.729 1.00 88.06 73 LYS A CA 1
ATOM 546 C C . LYS A 1 73 ? 1.008 -9.157 9.314 1.00 88.06 73 LYS A C 1
ATOM 548 O O . LYS A 1 73 ? 1.845 -8.717 8.536 1.00 88.06 73 LYS A O 1
ATOM 553 N N . GLN A 1 74 ? -0.285 -9.224 9.010 1.00 86.88 74 GLN A N 1
ATOM 554 C CA . GLN A 1 74 ? -0.813 -8.817 7.710 1.00 86.88 74 GLN A CA 1
ATOM 555 C C . GLN A 1 74 ? -0.560 -7.335 7.423 1.00 86.88 74 GLN A C 1
ATOM 557 O O . GLN A 1 74 ? -0.307 -6.986 6.277 1.00 86.88 74 GLN A O 1
ATOM 562 N N . LEU A 1 75 ? -0.591 -6.466 8.439 1.00 90.19 75 LEU A N 1
ATOM 563 C CA . LEU A 1 75 ? -0.254 -5.054 8.266 1.00 90.19 75 LEU A CA 1
ATOM 564 C C . LEU A 1 75 ? 1.224 -4.868 7.898 1.00 90.19 75 LEU A C 1
ATOM 566 O O . LEU A 1 75 ? 1.535 -4.080 7.007 1.00 90.19 75 LEU A O 1
ATOM 570 N N . ILE A 1 76 ? 2.131 -5.600 8.550 1.00 90.50 76 ILE A N 1
ATOM 571 C CA . ILE A 1 76 ? 3.564 -5.585 8.214 1.00 90.50 76 ILE A CA 1
ATOM 572 C C . ILE A 1 76 ? 3.778 -6.069 6.776 1.00 90.50 76 ILE A C 1
ATOM 574 O O . ILE A 1 76 ? 4.508 -5.433 6.017 1.00 90.50 76 ILE A O 1
ATOM 578 N N . ASP A 1 77 ? 3.117 -7.160 6.392 1.00 89.81 77 ASP A N 1
ATOM 579 C CA . ASP A 1 77 ? 3.220 -7.726 5.048 1.00 89.81 77 ASP A CA 1
ATOM 580 C C . ASP A 1 77 ? 2.678 -6.759 3.979 1.00 89.81 77 ASP A C 1
ATOM 582 O O . ASP A 1 77 ? 3.300 -6.588 2.930 1.00 89.81 77 ASP A O 1
ATOM 586 N N . GLU A 1 78 ? 1.570 -6.058 4.249 1.00 91.31 78 GLU A N 1
ATOM 587 C CA . GLU A 1 78 ? 1.035 -5.034 3.340 1.00 91.31 78 GLU A CA 1
ATOM 588 C C . GLU A 1 78 ? 1.948 -3.811 3.219 1.00 91.31 78 GLU A C 1
ATOM 590 O O . GLU A 1 78 ? 2.124 -3.290 2.119 1.00 91.31 78 GLU A O 1
ATOM 595 N N . ARG A 1 79 ? 2.576 -3.367 4.313 1.00 91.69 79 ARG A N 1
ATOM 596 C CA . ARG A 1 79 ? 3.556 -2.271 4.259 1.00 91.69 79 ARG A CA 1
ATOM 597 C C . ARG A 1 79 ? 4.765 -2.647 3.405 1.00 91.69 79 ARG A C 1
ATOM 599 O O . ARG A 1 79 ? 5.114 -1.901 2.500 1.00 91.69 79 ARG A O 1
ATOM 606 N N . ARG A 1 80 ? 5.313 -3.851 3.596 1.00 90.69 80 ARG A N 1
ATOM 607 C CA . ARG A 1 80 ? 6.395 -4.378 2.746 1.00 90.69 80 ARG A CA 1
ATOM 608 C C . ARG A 1 80 ? 5.987 -4.470 1.278 1.00 90.69 80 ARG A C 1
ATOM 610 O O . ARG A 1 80 ? 6.787 -4.175 0.397 1.00 90.69 80 ARG A O 1
ATOM 617 N N . ARG A 1 81 ? 4.742 -4.871 1.002 1.00 90.31 81 ARG A N 1
ATOM 618 C CA . ARG A 1 81 ? 4.201 -4.895 -0.362 1.00 90.31 81 ARG A CA 1
ATOM 619 C C . ARG A 1 81 ? 4.117 -3.491 -0.963 1.00 90.31 81 ARG A C 1
ATOM 621 O O . ARG A 1 81 ? 4.429 -3.336 -2.138 1.00 90.31 81 ARG A O 1
ATOM 628 N N . LEU A 1 82 ? 3.695 -2.487 -0.197 1.00 93.62 82 LEU A N 1
ATOM 629 C CA . LEU A 1 82 ? 3.658 -1.099 -0.664 1.00 93.62 82 LEU A CA 1
ATOM 630 C C . LEU A 1 82 ? 5.056 -0.574 -0.990 1.00 93.62 82 LEU A C 1
ATOM 632 O O . LEU A 1 82 ? 5.224 0.027 -2.049 1.00 93.62 82 LEU A O 1
ATOM 636 N N . ASP A 1 83 ? 6.040 -0.857 -0.136 1.00 92.06 83 ASP A N 1
ATOM 637 C CA . ASP A 1 83 ? 7.438 -0.491 -0.380 1.00 92.06 83 ASP A CA 1
ATOM 638 C C . ASP A 1 83 ? 7.935 -1.129 -1.687 1.00 92.06 83 ASP A C 1
ATOM 640 O O . ASP A 1 83 ? 8.373 -0.420 -2.594 1.00 92.06 83 ASP A O 1
ATOM 644 N N . ALA A 1 84 ? 7.728 -2.439 -1.858 1.00 90.00 84 ALA A N 1
ATOM 645 C CA . ALA A 1 84 ? 8.110 -3.157 -3.074 1.00 90.00 84 ALA A CA 1
ATOM 646 C C . ALA A 1 84 ? 7.420 -2.613 -4.340 1.00 90.00 84 ALA A C 1
ATOM 648 O O . ALA A 1 84 ? 8.047 -2.476 -5.388 1.00 90.00 84 ALA A O 1
ATOM 649 N N . LEU A 1 85 ? 6.130 -2.268 -4.261 1.00 91.50 85 LEU A N 1
ATOM 650 C CA . LEU A 1 85 ? 5.405 -1.674 -5.387 1.00 91.50 85 LEU A CA 1
ATOM 651 C C . LEU A 1 85 ? 5.897 -0.257 -5.703 1.00 91.50 85 LEU A C 1
ATOM 653 O O . LEU A 1 85 ? 5.939 0.112 -6.876 1.00 91.50 85 LEU A O 1
ATOM 657 N N . SER A 1 86 ? 6.278 0.527 -4.692 1.00 92.31 86 SER A N 1
ATOM 658 C CA . SER A 1 86 ? 6.857 1.861 -4.888 1.00 92.31 86 SER A CA 1
ATOM 659 C C . SER A 1 86 ? 8.235 1.785 -5.554 1.00 92.31 86 SER A C 1
ATOM 661 O O . SER A 1 86 ? 8.519 2.543 -6.484 1.00 92.31 86 SER A O 1
ATOM 663 N N . ASP A 1 87 ? 9.054 0.804 -5.174 1.00 90.50 87 ASP A N 1
ATOM 664 C CA . ASP A 1 87 ? 10.342 0.554 -5.814 1.00 90.50 87 ASP A CA 1
ATOM 665 C C . ASP A 1 87 ? 10.166 0.048 -7.248 1.00 90.50 87 ASP A C 1
ATOM 667 O O . ASP A 1 87 ? 10.876 0.498 -8.147 1.00 90.50 87 ASP A O 1
ATOM 671 N N . LEU A 1 88 ? 9.155 -0.786 -7.506 1.00 89.44 88 LEU A N 1
ATOM 672 C CA . LEU A 1 88 ? 8.808 -1.209 -8.862 1.00 89.44 88 LEU A CA 1
ATOM 673 C C . LEU A 1 88 ? 8.348 -0.042 -9.745 1.00 89.44 88 LEU A C 1
ATOM 675 O O . LEU A 1 88 ? 8.689 0.006 -10.929 1.00 89.44 88 LEU A O 1
ATOM 679 N N . GLN A 1 89 ? 7.620 0.927 -9.184 1.00 92.69 89 GLN A N 1
ATOM 680 C CA . GLN A 1 89 ? 7.286 2.167 -9.892 1.00 92.69 89 GLN A CA 1
ATOM 681 C C . GLN A 1 89 ? 8.544 2.960 -10.249 1.00 92.69 89 GLN A C 1
ATOM 683 O O . GLN A 1 89 ? 8.655 3.409 -11.389 1.00 92.69 89 GLN A O 1
ATOM 688 N N . ARG A 1 90 ? 9.497 3.095 -9.316 1.00 91.00 90 ARG A N 1
ATOM 689 C CA . ARG A 1 90 ? 10.776 3.789 -9.549 1.00 91.00 90 ARG A CA 1
ATOM 690 C C . ARG A 1 90 ? 11.583 3.106 -10.647 1.00 91.00 90 ARG A C 1
ATOM 692 O O . ARG A 1 90 ? 11.990 3.762 -11.600 1.00 91.00 90 ARG A O 1
ATOM 699 N N . TYR A 1 91 ? 11.745 1.790 -10.548 1.00 88.00 91 TYR A N 1
ATOM 700 C CA . TYR A 1 91 ? 12.500 0.988 -11.508 1.00 88.00 91 TYR A CA 1
ATOM 701 C C . TYR A 1 91 ? 11.929 1.079 -12.927 1.00 88.00 91 TYR A C 1
ATOM 703 O O . TYR A 1 91 ? 12.672 1.221 -13.893 1.00 88.00 91 TYR A O 1
ATOM 711 N N . LYS A 1 92 ? 10.598 1.053 -13.064 1.00 87.81 92 LYS A N 1
ATOM 712 C CA . LYS A 1 92 ? 9.929 1.146 -14.370 1.00 87.81 92 LYS A CA 1
ATOM 713 C C . LYS A 1 92 ? 9.728 2.571 -14.888 1.00 87.81 92 LYS A C 1
ATOM 715 O O . LYS A 1 92 ? 9.178 2.734 -15.976 1.00 87.81 92 LYS A O 1
ATOM 720 N N . GLY A 1 93 ? 10.121 3.595 -14.130 1.00 89.56 93 GLY A N 1
ATOM 721 C CA . GLY A 1 93 ? 9.880 4.993 -14.495 1.00 89.56 93 GLY A CA 1
ATOM 722 C C . GLY A 1 93 ? 8.396 5.387 -14.484 1.00 89.56 93 GLY A C 1
ATOM 723 O O . GLY A 1 93 ? 7.984 6.285 -15.217 1.00 89.56 93 GLY A O 1
ATOM 724 N N . CYS A 1 94 ? 7.574 4.711 -13.680 1.00 91.56 94 CYS A N 1
ATOM 725 C CA . CYS A 1 94 ? 6.180 5.081 -13.459 1.00 91.56 94 CYS A CA 1
ATOM 726 C C . CYS A 1 94 ? 6.075 6.264 -12.480 1.00 91.56 94 CYS A C 1
ATOM 728 O O . CYS A 1 94 ? 7.010 6.579 -11.744 1.00 91.56 94 CYS A O 1
ATOM 730 N N . THR A 1 95 ? 4.895 6.887 -12.392 1.00 94.44 95 THR A N 1
ATOM 731 C CA . THR A 1 95 ? 4.597 7.817 -11.292 1.00 94.44 95 THR A CA 1
ATOM 732 C C . THR A 1 95 ? 4.675 7.080 -9.956 1.00 94.44 95 THR A C 1
ATOM 734 O O . THR A 1 95 ? 3.939 6.116 -9.735 1.00 94.44 95 THR A O 1
ATOM 737 N N . VAL A 1 96 ? 5.558 7.547 -9.075 1.00 93.50 96 VAL A N 1
ATOM 738 C CA . VAL A 1 96 ? 5.796 6.941 -7.764 1.00 93.50 96 VAL A CA 1
ATOM 739 C C . VAL A 1 96 ? 4.735 7.412 -6.776 1.00 93.50 96 VAL A C 1
ATOM 741 O O . VAL A 1 96 ? 4.456 8.605 -6.661 1.00 93.50 96 VAL A O 1
ATOM 744 N N . MET A 1 97 ? 4.138 6.460 -6.070 1.00 93.69 97 MET A N 1
ATOM 745 C CA . MET A 1 97 ? 3.222 6.697 -4.965 1.00 93.69 97 MET A CA 1
ATOM 746 C C . MET A 1 97 ? 3.939 6.393 -3.650 1.00 93.69 97 MET A C 1
ATOM 748 O O . MET A 1 97 ? 4.512 5.319 -3.488 1.00 93.69 97 MET A O 1
ATOM 752 N N . GLU A 1 98 ? 3.881 7.325 -2.701 1.00 93.44 98 GLU A N 1
ATOM 753 C CA . GLU A 1 98 ? 4.537 7.159 -1.403 1.00 93.44 98 GLU A CA 1
ATOM 754 C C . GLU A 1 98 ? 3.656 6.330 -0.441 1.00 93.44 98 GLU A C 1
ATOM 756 O O . GLU A 1 98 ? 2.502 6.709 -0.197 1.00 93.44 98 GLU A O 1
ATOM 761 N N . PRO A 1 99 ? 4.166 5.211 0.121 1.00 90.88 99 PRO A N 1
ATOM 762 C CA . PRO A 1 99 ? 3.399 4.293 0.971 1.00 90.88 99 PRO A CA 1
ATOM 763 C C . PRO A 1 99 ? 2.696 4.961 2.156 1.00 90.88 99 PRO A C 1
ATOM 765 O O . PRO A 1 99 ? 1.491 4.792 2.336 1.00 90.88 99 PRO A O 1
ATOM 768 N N . GLY A 1 100 ? 3.430 5.745 2.951 1.00 90.75 100 GLY A N 1
ATOM 769 C CA . GLY A 1 100 ? 2.908 6.368 4.172 1.00 90.75 100 GLY A CA 1
ATOM 770 C C . GLY A 1 100 ? 1.708 7.289 3.914 1.00 90.75 100 GLY A C 1
ATOM 771 O O . GLY A 1 100 ? 0.623 7.022 4.435 1.00 90.75 100 GLY A O 1
ATOM 772 N N . PRO A 1 101 ? 1.858 8.342 3.086 1.00 93.69 101 PRO A N 1
ATOM 773 C CA . PRO A 1 101 ? 0.765 9.256 2.757 1.00 93.69 101 PRO A CA 1
ATOM 774 C C . PRO A 1 101 ? -0.458 8.555 2.159 1.00 93.69 101 PRO A C 1
ATOM 776 O O . PRO A 1 101 ? -1.586 8.884 2.522 1.00 93.69 101 PRO A O 1
ATOM 779 N N . ALA A 1 102 ? -0.254 7.559 1.292 1.00 92.44 102 ALA A N 1
ATOM 780 C CA . ALA A 1 102 ? -1.355 6.841 0.660 1.00 92.44 102 ALA A CA 1
ATOM 781 C C . ALA A 1 102 ? -2.200 6.041 1.664 1.00 92.44 102 ALA A C 1
ATOM 783 O O . ALA A 1 102 ? -3.427 6.021 1.567 1.00 92.44 102 ALA A O 1
ATOM 784 N N . VAL A 1 103 ? -1.561 5.400 2.648 1.00 92.12 103 VAL A N 1
ATOM 785 C CA . VAL A 1 103 ? -2.275 4.680 3.714 1.00 92.12 103 VAL A CA 1
ATOM 786 C C . VAL A 1 103 ? -3.046 5.656 4.603 1.00 92.12 103 VAL A C 1
ATOM 788 O O . VAL A 1 103 ? -4.207 5.402 4.920 1.00 92.12 103 VAL A O 1
ATOM 791 N N . VAL A 1 104 ? -2.445 6.798 4.953 1.00 91.69 104 VAL A N 1
ATOM 792 C CA . VAL A 1 104 ? -3.109 7.843 5.752 1.00 91.69 104 VAL A CA 1
ATOM 793 C C . VAL A 1 104 ? -4.338 8.398 5.029 1.00 91.69 104 VAL A C 1
ATOM 795 O O . VAL A 1 104 ? -5.397 8.532 5.638 1.00 91.69 104 VAL A O 1
ATOM 798 N N . GLU A 1 105 ? -4.238 8.676 3.729 1.00 90.44 105 GLU A N 1
ATOM 799 C CA . GLU A 1 105 ? -5.358 9.191 2.938 1.00 90.44 105 GLU A CA 1
ATOM 800 C C . GLU A 1 105 ? -6.529 8.196 2.890 1.00 90.44 105 GLU A C 1
ATOM 802 O O . GLU A 1 105 ? -7.680 8.565 3.138 1.00 90.44 105 GLU A O 1
ATOM 807 N N . GLU A 1 106 ? -6.256 6.916 2.624 1.00 90.00 106 GLU A N 1
ATOM 808 C CA . GLU A 1 106 ? -7.298 5.884 2.615 1.00 90.00 106 GLU A CA 1
ATOM 809 C C . GLU A 1 106 ? -7.885 5.649 4.013 1.00 90.00 106 GLU A C 1
ATOM 811 O O . GLU A 1 106 ? -9.081 5.374 4.144 1.00 90.00 106 GLU A O 1
ATOM 816 N N . ARG A 1 107 ? -7.085 5.822 5.069 1.00 86.31 107 ARG A N 1
ATOM 817 C CA . ARG A 1 107 ? -7.564 5.746 6.449 1.00 86.31 107 ARG A CA 1
ATOM 818 C C . ARG A 1 107 ? -8.515 6.896 6.777 1.00 86.31 107 ARG A C 1
ATOM 820 O O . ARG A 1 107 ? -9.580 6.648 7.336 1.00 86.31 107 ARG A O 1
ATOM 827 N N . LEU A 1 108 ? -8.190 8.126 6.380 1.00 86.88 108 LEU A N 1
ATOM 828 C CA . LEU A 1 108 ? -9.075 9.282 6.562 1.00 86.88 108 LEU A CA 1
ATOM 829 C C . LEU A 1 108 ? -10.403 9.106 5.811 1.00 86.88 108 LEU A C 1
ATOM 831 O O . LEU A 1 108 ? -11.467 9.407 6.354 1.00 86.88 108 LEU A O 1
ATOM 835 N N . LYS A 1 109 ? -10.367 8.563 4.585 1.00 84.75 109 LYS A N 1
ATOM 836 C CA . LYS A 1 109 ? -11.586 8.215 3.829 1.00 84.75 109 LYS A CA 1
ATOM 837 C C . LYS A 1 109 ? -12.435 7.186 4.573 1.00 84.75 109 LYS A C 1
ATOM 839 O O . LYS A 1 109 ? -13.658 7.318 4.624 1.00 84.75 109 LYS A O 1
ATOM 844 N N . LEU A 1 110 ? -11.793 6.180 5.166 1.00 78.81 110 LEU A N 1
ATOM 845 C CA . LEU A 1 110 ? -12.472 5.153 5.949 1.00 78.81 110 LEU A CA 1
ATOM 846 C C . LEU A 1 110 ? -13.130 5.754 7.198 1.00 78.81 110 LEU A C 1
ATOM 848 O O . LEU A 1 110 ? -14.321 5.543 7.414 1.00 78.81 110 LEU A O 1
ATOM 852 N N . GLU A 1 111 ? -12.405 6.566 7.965 1.00 79.12 111 GLU A N 1
ATOM 853 C CA . GLU A 1 111 ? -12.924 7.250 9.157 1.00 79.12 111 GLU A CA 1
ATOM 854 C C . GLU A 1 111 ? -14.104 8.182 8.824 1.00 79.12 111 GLU A C 1
ATOM 856 O O . GLU A 1 111 ? -15.104 8.202 9.546 1.00 79.12 111 GLU A O 1
ATOM 861 N N . GLY A 1 112 ? -14.037 8.898 7.697 1.00 73.56 112 GLY A N 1
ATOM 862 C CA . GLY A 1 112 ? -15.133 9.732 7.198 1.00 73.56 112 GLY A CA 1
ATOM 863 C C . GLY A 1 112 ? -16.378 8.934 6.798 1.00 73.56 112 GLY A C 1
ATOM 864 O O . GLY A 1 112 ? -17.493 9.386 7.047 1.00 73.56 112 GLY A O 1
ATOM 865 N N . SER A 1 113 ? -16.205 7.733 6.235 1.00 67.69 113 SER A N 1
ATOM 866 C CA . SER A 1 113 ? -17.318 6.856 5.833 1.00 67.69 113 SER A CA 1
ATOM 867 C C . SER A 1 113 ? -18.048 6.187 7.004 1.00 67.69 113 SER A C 1
ATOM 869 O O . SER A 1 113 ? -19.204 5.799 6.860 1.00 67.69 113 SER A O 1
ATOM 871 N N . VAL A 1 114 ? -17.390 6.051 8.161 1.00 61.88 114 VAL A N 1
ATOM 872 C CA . VAL A 1 114 ? -17.957 5.397 9.354 1.00 61.88 114 VAL A CA 1
ATOM 873 C C . VAL A 1 114 ? -18.741 6.381 10.234 1.00 61.88 114 VAL A C 1
ATOM 875 O O . VAL A 1 114 ? -19.509 5.956 11.099 1.00 61.88 114 VAL A O 1
ATOM 878 N N . ARG A 1 115 ? -18.613 7.701 10.024 1.00 60.34 115 ARG A N 1
ATOM 879 C CA . ARG A 1 115 ? -19.410 8.676 10.782 1.00 60.34 115 ARG A CA 1
ATOM 880 C C . ARG A 1 115 ? -20.901 8.539 10.439 1.00 60.34 115 ARG A C 1
ATOM 882 O O . ARG A 1 115 ? -21.250 8.600 9.259 1.00 60.34 115 ARG A O 1
ATOM 889 N N . PRO A 1 116 ? -21.791 8.394 11.441 1.00 58.75 116 PRO A N 1
ATOM 890 C CA . PRO A 1 116 ? -23.225 8.388 11.191 1.00 58.75 116 PRO A CA 1
ATOM 891 C C . PRO A 1 116 ? -23.654 9.724 10.564 1.00 58.75 116 PRO A C 1
ATOM 893 O O . PRO A 1 116 ? -23.049 10.761 10.868 1.00 58.75 116 PRO A O 1
ATOM 896 N N . PRO A 1 117 ? -24.683 9.723 9.694 1.00 64.62 117 PRO A N 1
ATOM 897 C CA . PRO A 1 117 ? -25.222 10.960 9.150 1.00 64.62 117 PRO A CA 1
ATOM 898 C C . PRO A 1 117 ? -25.656 11.886 10.299 1.00 64.62 117 PRO A C 1
ATOM 900 O O . PRO A 1 117 ? -26.098 11.395 11.345 1.00 64.62 117 PRO A O 1
ATOM 903 N N . PRO A 1 118 ? -25.527 13.216 10.136 1.00 68.81 118 PRO A N 1
ATOM 904 C CA . PRO A 1 118 ? -26.002 14.154 11.143 1.00 68.81 118 PRO A CA 1
ATOM 905 C C . PRO A 1 118 ? -27.496 13.912 11.416 1.00 68.81 118 PRO A C 1
ATOM 907 O O . PRO A 1 118 ? -28.235 13.578 10.482 1.00 68.81 118 PRO A O 1
ATOM 910 N N . PRO A 1 119 ? -27.956 14.055 12.674 1.00 75.69 119 PRO A N 1
ATOM 911 C CA . PRO A 1 119 ? -29.369 13.901 12.990 1.00 75.69 119 PRO A CA 1
ATOM 912 C C . PRO A 1 119 ? -30.205 14.885 12.152 1.00 75.69 119 PRO A C 1
ATOM 914 O O . PRO A 1 119 ? -29.754 16.012 11.914 1.00 75.69 119 PRO A O 1
ATOM 917 N N . PRO A 1 120 ? -31.404 14.484 11.688 1.00 77.75 120 PRO A N 1
ATOM 918 C CA . PRO A 1 120 ? -32.278 15.385 10.950 1.00 77.75 120 PRO A CA 1
ATOM 919 C C . PRO A 1 120 ? -32.615 16.616 11.809 1.00 77.75 120 PRO A C 1
ATOM 921 O O . PRO A 1 120 ? -32.746 16.490 13.032 1.00 77.75 120 PRO A O 1
ATOM 924 N N . PRO A 1 121 ? -32.753 17.809 11.200 1.00 80.31 121 PRO A N 1
ATOM 925 C CA . PRO A 1 121 ? -33.143 19.007 11.931 1.00 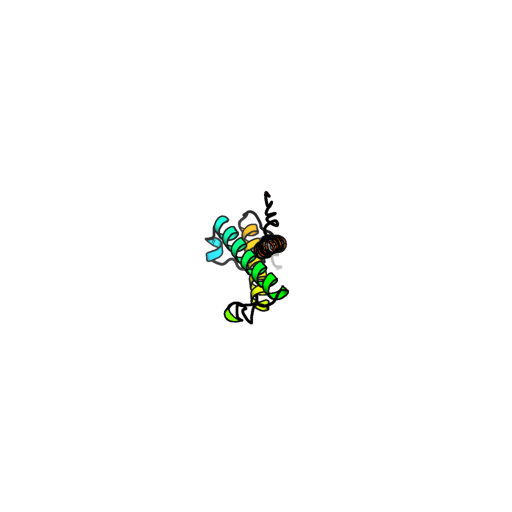80.31 121 PRO A CA 1
ATOM 926 C C . PRO A 1 121 ? -34.507 18.798 12.614 1.00 80.31 121 PRO A C 1
ATOM 928 O O . PRO A 1 121 ? -35.367 18.107 12.057 1.00 80.31 121 PRO A O 1
ATOM 931 N N . PRO A 1 122 ? -34.731 19.381 13.807 1.00 77.00 122 PRO A N 1
ATOM 932 C CA . PRO A 1 122 ? -35.996 19.239 14.513 1.00 77.00 122 PRO A CA 1
ATOM 933 C C . PRO A 1 122 ? -37.143 19.794 13.660 1.00 77.00 122 PRO A C 1
ATOM 935 O O . PRO A 1 122 ? -37.130 20.954 13.248 1.00 77.00 122 PRO A O 1
ATOM 938 N N . VAL A 1 123 ? -38.145 18.954 13.394 1.00 77.12 123 VAL A N 1
ATOM 939 C CA . VAL A 1 123 ? -39.375 19.359 12.708 1.00 77.12 123 VAL A CA 1
ATOM 940 C C . VAL A 1 123 ? -40.204 20.188 13.686 1.00 77.12 123 VAL A C 1
ATOM 942 O O . VAL A 1 123 ? -40.796 19.652 14.621 1.00 77.12 123 VAL A O 1
ATOM 945 N N . VAL A 1 124 ? -40.244 21.505 13.487 1.00 76.75 124 VAL A N 1
ATOM 946 C CA . VAL A 1 124 ? -41.136 22.394 14.242 1.00 76.75 124 VAL A CA 1
ATOM 947 C C . VAL A 1 124 ? -42.541 22.264 13.653 1.00 76.75 124 VAL A C 1
ATOM 949 O O . VAL A 1 124 ? -42.837 22.807 12.588 1.00 76.75 124 VAL A O 1
ATOM 952 N N . LEU A 1 125 ? -43.413 21.515 14.330 1.00 67.44 125 LEU A N 1
ATOM 953 C CA . LEU A 1 125 ? -44.838 21.482 14.006 1.00 67.44 125 LEU A CA 1
ATOM 954 C C . LEU A 1 125 ? -45.477 22.794 14.478 1.00 67.44 125 LEU A C 1
ATOM 956 O O . LEU A 1 125 ? -45.818 22.950 15.648 1.00 67.44 125 LEU A O 1
ATOM 960 N N . ASN A 1 126 ? -45.641 23.746 13.559 1.00 64.88 126 ASN A N 1
ATOM 961 C CA . ASN A 1 126 ? -46.447 24.937 13.811 1.00 64.88 126 ASN A CA 1
ATOM 962 C C . ASN A 1 126 ? -47.927 24.533 13.860 1.00 64.88 126 ASN A C 1
ATOM 964 O O . ASN A 1 126 ? -48.587 24.417 12.828 1.00 64.88 126 ASN A O 1
ATOM 968 N N . SER A 1 127 ? -48.441 24.317 15.070 1.00 63.28 127 SER A N 1
ATOM 969 C CA . SER A 1 127 ? -49.875 24.237 15.350 1.00 63.28 127 SER A CA 1
ATOM 970 C C . SER A 1 127 ? -50.528 25.578 14.994 1.00 63.28 127 SER A C 1
ATOM 972 O O . SER A 1 127 ? -50.388 26.548 15.739 1.00 63.28 127 SER A O 1
ATOM 974 N N . LYS A 1 128 ? -51.229 25.653 13.857 1.00 60.34 128 LYS A N 1
ATOM 975 C CA . LYS A 1 128 ? -52.180 26.740 13.590 1.00 60.34 128 LYS A CA 1
ATOM 976 C C . LYS A 1 128 ? -53.439 26.476 14.418 1.00 60.34 128 LYS A C 1
ATOM 978 O O . LYS A 1 128 ? -54.065 25.434 14.234 1.00 60.34 128 LYS A O 1
ATOM 983 N N . GLY A 1 129 ? -53.722 27.385 15.352 1.00 51.84 129 GLY A N 1
ATOM 984 C CA . GLY A 1 129 ? -55.007 27.479 16.049 1.00 51.84 129 GLY A CA 1
ATOM 985 C C . GLY A 1 129 ? -56.104 28.068 15.175 1.00 51.84 129 GLY A C 1
ATOM 986 O O . GLY A 1 129 ? -55.782 28.547 14.061 1.00 51.84 129 GLY A O 1
#

Sequence (129 aa):
MACALAGCVTYASPIIEPPPPYAVLPVDESMSCNGIAASFRYSARRAARLEYWLAVGPLAGYGYERYPLDAPKQLIDERRRLDALSDLQRYKGCTVMEPGPAVVEERLKLEGSVRPPPPPPPVVLNSKG

pLDDT: mean 75.69, std 17.08, range [37.06, 95.44]

Secondary structure (DSSP, 8-state):
-----PPP--------PPPPSS---HHHHH--HHHHHHHHHHHHHHHHHHHHHHHH-SPTTS-GGGS-TTHHHHHHHHHHHHHHHHHHHHHTTPPP--HHHHHHHHHHHHHHHHSPPPPPPP-------